Protein AF-A0A9X3TE83-F1 (afdb_monomer)

Solvent-accessible surface area (backbone atoms only — not comparable to full-atom values): 4650 Å² total; per-residue (Å²): 131,57,78,65,56,56,50,46,38,50,53,50,50,52,46,28,71,72,69,28,39,43,42,46,66,57,44,32,69,37,80,93,25,87,39,70,67,53,16,50,52,40,51,51,51,49,54,75,75,42,73,54,46,80,44,80,43,69,47,92,53,100,79,50,48,78,39,51,28,42,30,32,50,72,47,51,56,56,65,73,77,107

Sequence (82 aa):
MTATDSLAAKIAAAILLKEGKIAVSDIRALPFVETDEKAMAVARELASQFEVDIEQIKDSSPFAQWTDVLTLKAARRQAINR

Foldseek 3Di:
DDPLLVVLLVVQLVCCVVVQKDWLVVSCVDPPNVDSVSSVVSVVVSVVVAQWDWDFDFDPDPVTDTIIMTGHPVVVVVVVVD

Structure (mmCIF, N/CA/C/O backbone):
data_AF-A0A9X3TE83-F1
#
_entry.id   AF-A0A9X3TE83-F1
#
loop_
_atom_site.group_PDB
_atom_site.id
_atom_site.type_symbol
_atom_site.label_atom_id
_atom_site.label_alt_id
_atom_site.label_comp_id
_atom_site.label_asym_id
_atom_site.label_entity_id
_atom_site.label_seq_id
_atom_site.pdbx_PDB_ins_code
_atom_site.Cartn_x
_atom_site.Cartn_y
_atom_site.Cartn_z
_atom_site.occupancy
_atom_site.B_iso_or_equiv
_atom_site.auth_seq_id
_atom_site.auth_comp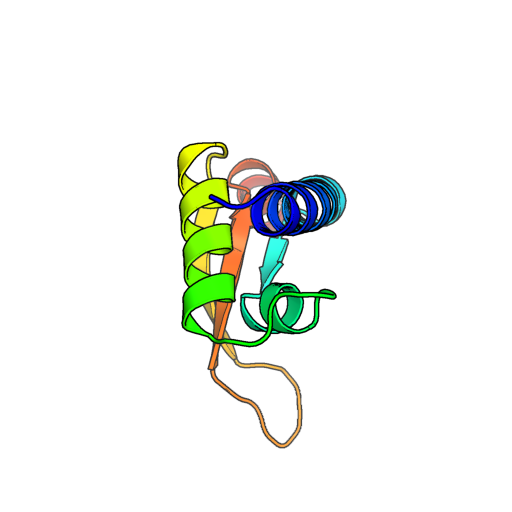_id
_atom_site.auth_asym_id
_atom_site.auth_atom_id
_atom_site.pdbx_PDB_model_num
ATOM 1 N N . MET A 1 1 ? 3.309 10.438 -13.981 1.00 58.16 1 MET A N 1
ATOM 2 C CA . MET A 1 1 ? 2.611 9.151 -13.802 1.00 58.16 1 MET A CA 1
ATOM 3 C C . MET A 1 1 ? 2.226 8.620 -15.161 1.00 58.16 1 MET A C 1
ATOM 5 O O . MET A 1 1 ? 1.610 9.341 -15.939 1.00 58.16 1 MET A O 1
ATOM 9 N N . THR A 1 2 ? 2.638 7.398 -15.462 1.00 64.44 2 THR A N 1
ATOM 10 C CA . THR A 1 2 ? 2.160 6.646 -16.623 1.00 64.44 2 THR A CA 1
ATOM 11 C C . THR A 1 2 ? 0.763 6.078 -16.338 1.00 64.44 2 THR A C 1
ATOM 13 O O . THR A 1 2 ? 0.324 6.034 -15.187 1.00 64.44 2 THR A O 1
ATOM 16 N N . ALA A 1 3 ? 0.039 5.634 -17.372 1.00 65.06 3 ALA A N 1
ATOM 17 C CA . ALA A 1 3 ? -1.274 4.998 -17.199 1.00 65.06 3 ALA A CA 1
ATOM 18 C C . ALA A 1 3 ? -1.207 3.758 -16.282 1.00 65.06 3 ALA A C 1
ATOM 20 O O . ALA A 1 3 ? -2.139 3.480 -15.529 1.00 65.06 3 ALA A O 1
ATOM 21 N N . THR A 1 4 ? -0.076 3.056 -16.312 1.00 64.06 4 THR A N 1
ATOM 22 C CA . THR A 1 4 ? 0.208 1.878 -15.496 1.00 64.06 4 THR A CA 1
ATOM 23 C C . THR A 1 4 ? 0.361 2.222 -14.013 1.00 64.06 4 THR A C 1
ATOM 25 O O . THR A 1 4 ? -0.216 1.537 -13.168 1.00 64.06 4 THR A O 1
ATOM 28 N N . ASP A 1 5 ? 1.036 3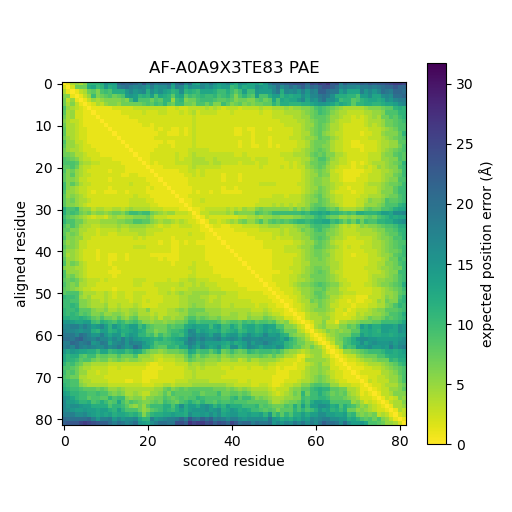.332 -13.697 1.00 70.31 5 ASP A N 1
ATOM 29 C CA . ASP A 1 5 ? 1.176 3.817 -12.315 1.00 70.31 5 ASP A CA 1
ATOM 30 C C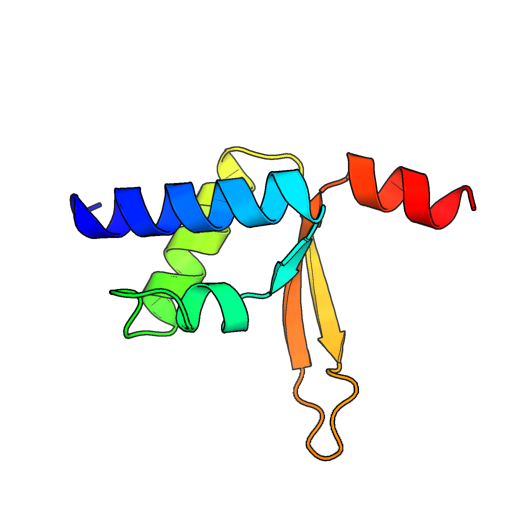 . ASP A 1 5 ? -0.199 4.156 -11.712 1.00 70.31 5 ASP A C 1
ATOM 32 O O . ASP A 1 5 ? -0.477 3.849 -10.555 1.00 70.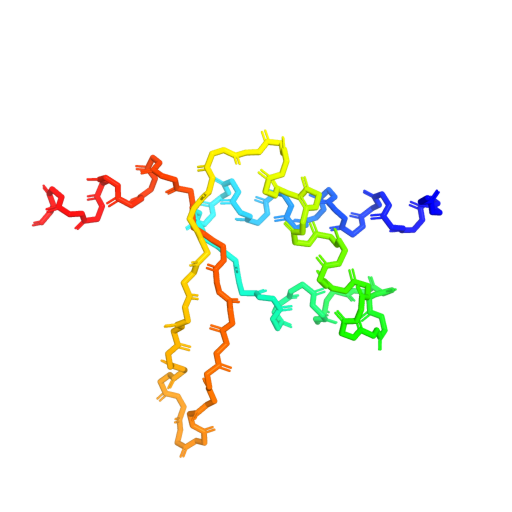31 5 ASP A O 1
ATOM 36 N N . SER A 1 6 ? -1.107 4.705 -12.531 1.00 81.19 6 SER A N 1
ATOM 37 C CA . SER A 1 6 ? -2.481 5.008 -12.111 1.00 81.19 6 SER A CA 1
ATOM 38 C C . SER A 1 6 ? -3.295 3.752 -11.774 1.00 81.19 6 SER A C 1
ATOM 40 O O . SER A 1 6 ? -4.131 3.786 -10.870 1.00 81.19 6 SER A O 1
ATOM 42 N N . LEU A 1 7 ? -3.073 2.635 -12.474 1.00 88.19 7 LEU A N 1
ATOM 43 C CA . LEU A 1 7 ? -3.763 1.380 -12.173 1.00 88.19 7 LEU A CA 1
ATOM 44 C C . LEU A 1 7 ? -3.243 0.753 -10.875 1.00 88.19 7 LEU A C 1
ATOM 46 O O . LEU A 1 7 ? -4.050 0.341 -10.042 1.00 88.19 7 LEU A O 1
ATOM 50 N N . ALA A 1 8 ? -1.922 0.731 -10.677 1.00 89.50 8 ALA A N 1
ATOM 51 C CA . ALA A 1 8 ? -1.314 0.241 -9.441 1.00 89.50 8 ALA A CA 1
ATOM 52 C C . ALA A 1 8 ? -1.814 1.027 -8.218 1.00 89.50 8 ALA A C 1
ATOM 54 O O . ALA A 1 8 ? -2.234 0.422 -7.231 1.00 89.50 8 ALA A O 1
ATOM 55 N N . ALA A 1 9 ? -1.878 2.361 -8.318 1.00 91.06 9 ALA A N 1
ATOM 56 C CA . ALA A 1 9 ? -2.416 3.215 -7.262 1.00 91.06 9 ALA A CA 1
ATOM 57 C C . ALA A 1 9 ? -3.886 2.907 -6.941 1.00 91.06 9 ALA A C 1
ATOM 59 O O . ALA A 1 9 ? -4.253 2.810 -5.772 1.00 91.06 9 ALA A O 1
ATOM 60 N N . LYS A 1 10 ? -4.727 2.668 -7.955 1.00 93.38 10 LYS A N 1
ATOM 61 C CA . LYS A 1 10 ? -6.137 2.292 -7.749 1.00 93.38 10 LYS A CA 1
ATOM 62 C C . LYS A 1 10 ? -6.293 0.939 -7.058 1.00 93.38 10 LYS A C 1
ATOM 64 O O . LYS A 1 10 ? -7.141 0.808 -6.178 1.00 93.38 10 LYS A O 1
ATOM 69 N N . ILE A 1 11 ? -5.490 -0.056 -7.437 1.00 94.19 11 ILE A 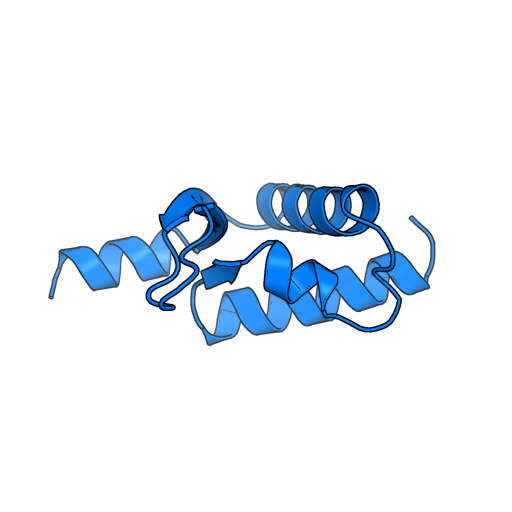N 1
ATOM 70 C CA . ILE A 1 11 ? -5.519 -1.381 -6.799 1.00 94.19 11 ILE A CA 1
ATOM 71 C C . ILE A 1 11 ? -5.067 -1.266 -5.341 1.00 94.19 11 ILE A C 1
ATOM 73 O O . ILE A 1 11 ? -5.758 -1.745 -4.443 1.00 94.19 11 ILE A O 1
ATOM 77 N N . ALA A 1 12 ? -3.953 -0.576 -5.095 1.00 94.62 12 ALA A N 1
ATOM 78 C CA . ALA A 1 12 ? -3.432 -0.367 -3.750 1.00 94.62 12 ALA A CA 1
ATOM 79 C C . ALA A 1 12 ? -4.415 0.430 -2.868 1.00 94.62 12 ALA A C 1
ATOM 81 O O . ALA A 1 12 ? -4.628 0.070 -1.712 1.00 94.62 12 ALA A O 1
ATOM 82 N N . ALA A 1 13 ? -5.091 1.443 -3.423 1.00 94.94 13 ALA A N 1
ATOM 83 C CA . ALA A 1 13 ? -6.150 2.185 -2.736 1.00 94.94 13 ALA A CA 1
ATOM 84 C C . ALA A 1 13 ? -7.339 1.287 -2.369 1.00 94.94 13 ALA A C 1
ATOM 86 O O . ALA A 1 13 ? -7.845 1.363 -1.251 1.00 94.94 13 ALA A O 1
ATOM 87 N N . ALA A 1 14 ? -7.773 0.413 -3.282 1.00 95.38 14 ALA A N 1
ATOM 88 C CA . ALA A 1 14 ? -8.868 -0.517 -3.018 1.00 95.38 14 ALA A CA 1
ATOM 89 C C . ALA A 1 14 ? -8.529 -1.495 -1.881 1.00 95.38 14 ALA A C 1
ATOM 91 O O . ALA A 1 14 ? -9.368 -1.738 -1.014 1.00 95.38 14 ALA A O 1
ATOM 92 N N . ILE A 1 15 ? -7.296 -2.013 -1.849 1.00 95.31 15 ILE A N 1
ATOM 93 C CA . ILE A 1 15 ? -6.811 -2.877 -0.762 1.00 95.31 15 ILE A CA 1
ATOM 94 C C . ILE A 1 15 ? -6.763 -2.094 0.556 1.00 95.31 15 ILE A C 1
ATOM 96 O O . ILE A 1 15 ? -7.331 -2.547 1.546 1.00 95.31 15 ILE A O 1
ATOM 100 N N . LEU A 1 16 ? -6.166 -0.896 0.559 1.00 95.12 16 LEU A N 1
ATOM 101 C CA . LEU A 1 16 ? -6.071 -0.036 1.743 1.00 95.12 16 LEU A CA 1
ATOM 102 C C . LEU A 1 16 ? -7.450 0.292 2.336 1.00 95.12 16 LEU A C 1
ATOM 104 O O . LEU A 1 16 ? -7.628 0.216 3.548 1.00 95.12 16 LEU A O 1
ATOM 108 N N . LEU A 1 17 ? -8.433 0.629 1.498 1.00 93.94 17 LEU A N 1
ATOM 109 C CA . LEU A 1 17 ? -9.797 0.943 1.937 1.00 93.94 17 LEU A CA 1
ATOM 110 C C . LEU A 1 17 ? -10.552 -0.283 2.465 1.00 93.94 17 LEU A C 1
ATOM 112 O O . LEU A 1 17 ? -11.360 -0.145 3.382 1.00 93.94 17 LEU A O 1
ATOM 116 N N . LYS A 1 18 ? -10.300 -1.470 1.902 1.00 94.25 18 LYS A N 1
ATOM 117 C CA . LYS A 1 18 ? -10.960 -2.718 2.307 1.00 94.25 18 LYS A CA 1
ATOM 118 C C . LYS A 1 18 ? -10.373 -3.303 3.591 1.00 94.25 18 LYS A C 1
ATOM 120 O O . LYS A 1 18 ? -11.123 -3.688 4.481 1.00 94.25 18 LYS A O 1
ATOM 125 N N . GLU A 1 19 ? -9.048 -3.379 3.675 1.00 92.81 19 GLU A N 1
ATOM 126 C CA . GLU A 1 19 ? -8.324 -4.036 4.772 1.00 92.81 19 GLU A CA 1
ATOM 127 C C . GLU A 1 19 ? -7.915 -3.051 5.883 1.00 92.81 19 GLU A C 1
ATOM 129 O O . GLU A 1 19 ? -7.486 -3.452 6.964 1.00 92.81 19 GLU A O 1
ATOM 134 N N . GLY A 1 20 ? -8.015 -1.743 5.630 1.00 93.38 20 GLY A N 1
ATOM 135 C CA . GLY A 1 20 ? -7.600 -0.689 6.557 1.00 93.38 20 GLY A CA 1
ATOM 136 C C . GLY A 1 20 ? -6.092 -0.444 6.597 1.00 93.38 20 GLY A C 1
ATOM 137 O O . GLY A 1 20 ? -5.659 0.544 7.192 1.00 93.38 20 GLY A O 1
ATOM 138 N N . LYS A 1 21 ? -5.294 -1.315 5.971 1.00 94.06 21 LYS A N 1
ATOM 139 C CA . LYS A 1 21 ? -3.835 -1.223 5.893 1.00 94.06 21 LYS A CA 1
ATOM 140 C C . LYS A 1 21 ? -3.283 -1.915 4.646 1.00 94.06 21 LYS A C 1
ATOM 142 O O . LYS A 1 21 ? -3.927 -2.809 4.106 1.00 94.06 21 LYS A O 1
ATOM 147 N N . ILE A 1 22 ? -2.082 -1.533 4.223 1.00 94.25 22 ILE A N 1
ATOM 148 C CA . ILE A 1 22 ? -1.337 -2.182 3.136 1.00 94.25 22 ILE A CA 1
ATOM 149 C C . ILE A 1 22 ? 0.172 -2.022 3.355 1.00 94.25 22 ILE A C 1
ATOM 151 O O . ILE A 1 22 ? 0.627 -0.931 3.703 1.00 94.25 22 ILE A O 1
ATOM 155 N N . ALA A 1 23 ? 0.955 -3.088 3.165 1.00 93.31 23 ALA A N 1
ATOM 156 C CA . ALA A 1 23 ? 2.412 -2.995 3.225 1.00 93.31 23 ALA A CA 1
ATOM 157 C C . ALA A 1 23 ? 2.995 -2.508 1.891 1.00 93.31 23 ALA A C 1
ATOM 159 O O . ALA A 1 23 ? 2.491 -2.838 0.817 1.00 93.31 23 ALA A O 1
ATOM 160 N N . VAL A 1 24 ? 4.108 -1.775 1.929 1.00 92.06 24 VAL A N 1
ATOM 161 C CA . VAL A 1 24 ? 4.826 -1.351 0.714 1.00 92.06 24 VAL A CA 1
ATOM 162 C C . VAL A 1 24 ? 5.333 -2.562 -0.077 1.00 92.06 24 VAL A C 1
ATOM 164 O O . VAL A 1 24 ? 5.328 -2.542 -1.307 1.00 92.06 24 VAL A O 1
ATOM 167 N N . SER A 1 25 ? 5.682 -3.657 0.605 1.00 90.38 25 SER A N 1
ATOM 168 C CA . SER A 1 25 ? 6.001 -4.941 -0.030 1.00 90.38 25 SER A CA 1
ATOM 169 C C . SER A 1 25 ? 4.830 -5.521 -0.827 1.00 90.38 25 SER A C 1
ATOM 171 O O . SER A 1 25 ? 5.049 -6.085 -1.897 1.00 90.38 25 SER A O 1
ATOM 173 N N . ASP A 1 26 ? 3.593 -5.341 -0.358 1.00 91.62 26 ASP A N 1
ATOM 174 C CA . ASP A 1 26 ? 2.398 -5.798 -1.078 1.00 91.62 26 ASP A CA 1
ATOM 175 C C . ASP A 1 26 ? 2.141 -4.923 -2.306 1.00 91.62 26 ASP A C 1
ATOM 177 O O . ASP A 1 26 ? 1.774 -5.429 -3.363 1.00 91.62 26 ASP A O 1
ATOM 181 N N . ILE A 1 27 ? 2.401 -3.613 -2.199 1.00 92.75 27 ILE A N 1
ATOM 182 C CA . ILE A 1 27 ? 2.358 -2.692 -3.344 1.00 92.75 27 ILE A CA 1
ATOM 183 C C . ILE A 1 27 ? 3.388 -3.119 -4.397 1.00 92.75 27 ILE A C 1
ATOM 185 O O . ILE A 1 27 ? 3.071 -3.145 -5.582 1.00 92.75 27 ILE A O 1
ATOM 189 N N . ARG A 1 28 ? 4.601 -3.500 -3.980 1.00 91.44 28 ARG A N 1
ATOM 190 C CA . ARG A 1 28 ? 5.643 -4.028 -4.876 1.00 91.44 28 ARG A CA 1
ATOM 191 C C . ARG A 1 28 ? 5.246 -5.353 -5.531 1.00 91.44 28 ARG A C 1
ATOM 193 O O . ARG A 1 28 ? 5.648 -5.624 -6.655 1.00 91.44 28 ARG A O 1
ATOM 200 N N . ALA A 1 29 ? 4.462 -6.182 -4.850 1.00 91.44 29 ALA A N 1
ATOM 201 C CA . ALA A 1 29 ? 3.966 -7.433 -5.414 1.00 91.44 29 ALA A CA 1
ATOM 202 C C . ALA A 1 29 ? 2.865 -7.224 -6.473 1.00 91.44 29 ALA A C 1
ATOM 204 O O . ALA A 1 29 ? 2.490 -8.179 -7.159 1.00 91.44 29 ALA A O 1
ATOM 205 N N . LEU A 1 30 ? 2.339 -6.000 -6.629 1.00 91.00 30 LEU A N 1
ATOM 206 C CA . LEU A 1 30 ? 1.357 -5.703 -7.664 1.00 91.00 30 LEU A CA 1
ATOM 207 C C . LEU A 1 30 ? 1.977 -5.809 -9.064 1.00 91.00 30 LEU A C 1
ATOM 209 O O . LEU A 1 30 ? 3.132 -5.422 -9.275 1.00 91.00 30 LEU A O 1
ATOM 213 N N . PRO A 1 31 ? 1.190 -6.253 -10.062 1.00 85.69 31 PRO A N 1
ATOM 214 C CA . PRO A 1 31 ? 1.608 -6.184 -11.452 1.00 85.69 31 PRO A CA 1
ATOM 215 C C . PRO A 1 31 ? 2.105 -4.776 -11.801 1.00 85.69 31 PRO A C 1
ATOM 217 O O . PRO A 1 31 ? 1.511 -3.778 -11.390 1.00 85.69 31 PRO A O 1
ATOM 220 N N . PHE A 1 32 ? 3.181 -4.708 -12.589 1.00 81.56 32 PHE A N 1
ATOM 221 C CA . PHE A 1 32 ? 3.782 -3.475 -13.115 1.00 81.56 32 PHE A CA 1
ATOM 222 C C . PHE A 1 32 ? 4.537 -2.577 -12.109 1.00 81.56 32 PHE A C 1
ATOM 224 O O . PHE A 1 32 ? 5.174 -1.596 -12.520 1.00 81.56 32 PHE A O 1
ATOM 231 N N . VAL A 1 33 ? 4.542 -2.926 -10.818 1.00 87.50 33 VAL A N 1
ATOM 232 C CA . VAL A 1 33 ? 5.359 -2.270 -9.784 1.00 87.50 33 VAL A CA 1
ATOM 233 C C . VAL A 1 33 ? 6.690 -3.012 -9.646 1.00 87.50 33 VAL A C 1
ATOM 235 O O . VAL A 1 33 ? 6.928 -3.793 -8.738 1.00 87.50 33 VAL A O 1
ATOM 238 N N . GLU A 1 34 ? 7.579 -2.788 -10.607 1.00 84.00 34 GLU A N 1
ATOM 239 C CA . GLU A 1 34 ? 8.812 -3.581 -10.749 1.00 84.00 34 GLU A CA 1
ATOM 240 C C . GLU A 1 34 ? 9.939 -3.156 -9.796 1.00 84.00 34 GLU A C 1
ATOM 242 O O . GLU A 1 34 ? 10.914 -3.886 -9.620 1.00 84.00 34 GLU A O 1
ATOM 247 N N . THR A 1 35 ? 9.834 -1.966 -9.200 1.00 88.50 35 THR A N 1
ATOM 248 C CA . THR A 1 35 ? 10.899 -1.365 -8.391 1.00 88.50 35 THR A CA 1
ATOM 249 C C . THR A 1 35 ? 10.372 -0.835 -7.065 1.00 88.50 35 THR A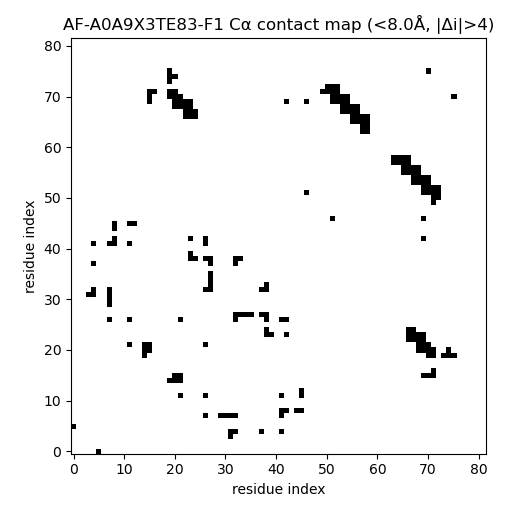 C 1
ATOM 251 O O . THR A 1 35 ? 9.219 -0.409 -6.956 1.00 88.50 35 THR A O 1
ATOM 254 N N . ASP A 1 36 ? 11.253 -0.801 -6.063 1.00 88.88 36 ASP A N 1
ATOM 255 C CA . ASP A 1 36 ? 10.957 -0.209 -4.753 1.00 88.88 36 ASP A CA 1
ATOM 256 C C . ASP A 1 36 ? 10.604 1.280 -4.872 1.00 88.88 36 ASP A C 1
ATOM 258 O O . ASP A 1 36 ? 9.715 1.773 -4.183 1.00 88.88 36 ASP A O 1
ATOM 262 N N . GLU A 1 37 ? 11.234 1.991 -5.809 1.00 90.44 37 GLU A N 1
ATOM 263 C CA . GLU A 1 37 ? 10.926 3.394 -6.099 1.00 90.44 37 GLU A CA 1
ATOM 264 C C . GLU A 1 37 ? 9.486 3.581 -6.591 1.00 90.44 37 GLU A C 1
ATOM 266 O O . GLU A 1 37 ? 8.797 4.493 -6.129 1.00 90.44 37 GLU A O 1
ATOM 271 N N . LYS A 1 38 ? 9.000 2.703 -7.483 1.00 90.50 38 LYS A N 1
ATOM 272 C CA . LYS A 1 38 ? 7.606 2.731 -7.953 1.00 90.50 38 LYS A CA 1
ATOM 273 C C . LYS A 1 38 ? 6.637 2.414 -6.816 1.00 90.50 38 LYS A C 1
ATOM 275 O O . LYS A 1 38 ? 5.640 3.115 -6.658 1.00 90.50 38 LYS A O 1
ATOM 280 N N . ALA A 1 39 ? 6.941 1.403 -6.000 1.00 91.81 39 ALA A N 1
ATOM 281 C CA . ALA A 1 39 ? 6.110 1.047 -4.852 1.00 91.81 39 ALA A CA 1
ATOM 282 C C . ALA A 1 39 ? 6.008 2.214 -3.857 1.00 91.81 39 ALA A C 1
ATOM 284 O O . ALA A 1 39 ? 4.919 2.564 -3.402 1.00 91.81 39 ALA A O 1
ATOM 285 N N . MET A 1 40 ? 7.133 2.881 -3.592 1.00 91.12 40 MET A N 1
ATOM 286 C CA . MET A 1 40 ? 7.189 4.051 -2.723 1.00 91.12 40 MET A CA 1
ATOM 287 C C . MET A 1 40 ? 6.464 5.264 -3.324 1.00 91.12 40 MET A C 1
ATOM 289 O O . MET A 1 40 ? 5.829 6.024 -2.596 1.00 91.12 40 MET A O 1
ATOM 293 N N . ALA A 1 41 ? 6.517 5.457 -4.645 1.00 92.06 41 ALA A N 1
ATOM 294 C CA . ALA A 1 41 ? 5.756 6.508 -5.318 1.00 92.06 41 ALA A CA 1
ATOM 295 C C . ALA A 1 41 ? 4.242 6.297 -5.156 1.00 92.06 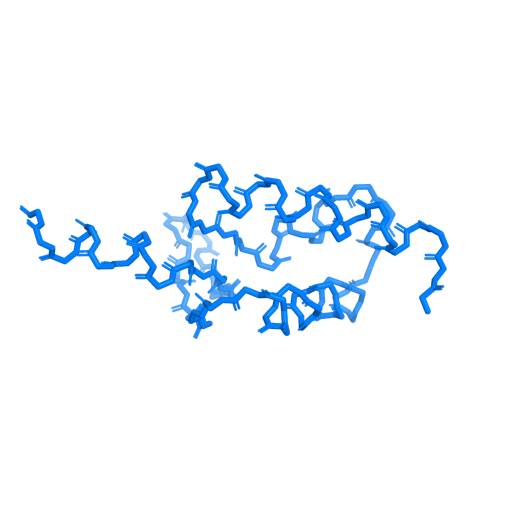41 ALA A C 1
ATOM 297 O O . ALA A 1 41 ? 3.537 7.234 -4.783 1.00 92.06 41 ALA A O 1
ATOM 298 N N . VAL A 1 42 ? 3.764 5.062 -5.341 1.00 92.44 42 VAL A N 1
ATOM 299 C CA . VAL A 1 42 ? 2.359 4.698 -5.104 1.00 92.44 42 VAL A CA 1
ATOM 300 C C . VAL A 1 42 ? 1.981 4.896 -3.634 1.00 92.44 42 VAL A C 1
ATOM 302 O O . VAL A 1 42 ? 0.950 5.494 -3.341 1.00 92.44 42 VAL A O 1
ATOM 305 N N . ALA A 1 43 ? 2.826 4.468 -2.695 1.00 92.44 43 ALA A N 1
ATOM 306 C CA . ALA A 1 43 ? 2.600 4.688 -1.268 1.00 92.44 43 ALA A CA 1
ATOM 307 C C . ALA A 1 43 ? 2.460 6.183 -0.921 1.00 92.44 43 ALA A C 1
ATOM 309 O O . ALA A 1 43 ? 1.534 6.578 -0.212 1.00 92.44 43 ALA A O 1
ATOM 310 N N . ARG A 1 44 ? 3.341 7.036 -1.456 1.00 91.75 44 ARG A N 1
ATOM 311 C CA . ARG A 1 44 ? 3.264 8.496 -1.272 1.00 91.75 44 ARG A CA 1
ATOM 312 C C . ARG A 1 44 ? 1.998 9.088 -1.880 1.00 91.75 44 ARG A C 1
ATOM 314 O O . ARG A 1 44 ? 1.399 9.975 -1.279 1.00 91.75 44 ARG A O 1
ATOM 321 N N . GLU A 1 45 ? 1.581 8.596 -3.042 1.00 92.19 45 GLU A N 1
ATOM 322 C CA . GLU A 1 45 ? 0.327 9.012 -3.665 1.00 92.19 45 GLU A CA 1
ATOM 323 C C . GLU A 1 45 ? -0.871 8.667 -2.769 1.00 92.19 45 GLU A C 1
ATOM 325 O O . GLU A 1 45 ? -1.683 9.546 -2.481 1.00 92.19 45 GLU A O 1
ATOM 330 N N . LEU A 1 46 ? -0.943 7.442 -2.241 1.00 92.94 46 LEU A N 1
ATOM 331 C CA . LEU A 1 46 ? -1.987 7.052 -1.289 1.00 92.94 46 LEU A CA 1
ATOM 332 C C . LEU A 1 46 ? -1.970 7.936 -0.040 1.00 92.94 46 LEU A C 1
ATOM 334 O O . LEU A 1 46 ? -3.020 8.411 0.385 1.00 92.94 46 LEU A O 1
ATOM 338 N N . ALA A 1 47 ? -0.790 8.217 0.513 1.00 92.06 47 ALA A N 1
ATOM 339 C CA . ALA A 1 47 ? -0.657 9.089 1.676 1.00 92.06 47 ALA A CA 1
ATOM 340 C C . ALA A 1 47 ? -1.084 10.544 1.410 1.00 92.06 47 ALA A C 1
ATOM 342 O O . ALA A 1 47 ? -1.467 11.249 2.338 1.00 92.06 47 ALA A O 1
ATOM 343 N N . SER A 1 48 ? -1.047 10.994 0.151 1.00 92.75 48 SER A N 1
ATOM 344 C CA . SER A 1 48 ? -1.567 12.310 -0.240 1.00 92.75 48 SER A CA 1
ATOM 345 C C . SER A 1 48 ? -3.093 12.347 -0.385 1.00 92.75 48 SER A C 1
ATOM 347 O O . SER A 1 48 ? -3.689 13.416 -0.272 1.00 92.75 48 SER A O 1
ATOM 349 N N . GLN A 1 49 ? -3.728 11.196 -0.632 1.00 92.50 49 GLN A N 1
ATOM 350 C CA . GLN A 1 49 ? -5.172 11.081 -0.871 1.00 92.50 49 GLN A CA 1
ATOM 351 C C . GLN A 1 49 ? -5.956 10.647 0.373 1.00 92.50 49 GLN A C 1
ATOM 353 O O . GLN A 1 49 ? -7.134 10.977 0.505 1.00 92.50 49 GLN A O 1
ATOM 358 N N . PHE A 1 50 ? -5.320 9.909 1.282 1.00 93.00 50 PHE A N 1
ATOM 359 C CA . PHE A 1 50 ? -5.958 9.309 2.447 1.00 93.00 50 PHE A CA 1
ATOM 360 C C . PHE A 1 50 ? -5.260 9.728 3.741 1.00 93.00 50 PHE A C 1
ATOM 362 O O . PHE A 1 50 ? -4.039 9.851 3.798 1.00 93.00 50 PHE A O 1
ATOM 369 N N . GLU A 1 51 ? -6.032 9.870 4.821 1.00 93.38 51 GLU A N 1
ATOM 370 C CA . GLU A 1 51 ? -5.474 10.054 6.161 1.00 93.38 51 GLU A CA 1
ATOM 371 C C . GLU A 1 51 ? -4.885 8.736 6.685 1.00 93.38 51 GLU A C 1
ATOM 373 O O . GLU A 1 51 ? -5.558 7.945 7.357 1.00 93.38 51 GLU A O 1
ATOM 378 N N . VAL A 1 52 ? -3.613 8.508 6.370 1.00 93.00 52 VAL A N 1
ATOM 379 C CA . VAL A 1 52 ? -2.852 7.326 6.784 1.00 93.00 52 VAL A CA 1
ATOM 380 C C . VAL A 1 52 ? -1.738 7.682 7.762 1.00 93.00 52 VAL A C 1
ATOM 382 O O . VAL A 1 52 ? -1.201 8.789 7.740 1.00 93.00 52 VAL A O 1
ATOM 385 N N . ASP A 1 53 ? -1.376 6.712 8.590 1.00 92.31 53 ASP A N 1
ATOM 386 C CA . ASP A 1 53 ? -0.096 6.668 9.290 1.00 92.31 53 ASP A CA 1
ATOM 387 C C . ASP A 1 53 ? 0.820 5.665 8.571 1.00 92.31 53 ASP A C 1
ATOM 389 O O . ASP A 1 53 ? 0.345 4.641 8.071 1.00 92.31 53 ASP A O 1
ATOM 393 N N . ILE A 1 54 ? 2.122 5.955 8.522 1.00 88.62 54 ILE A N 1
ATOM 394 C CA . ILE A 1 54 ? 3.142 5.033 8.005 1.00 88.62 54 ILE A CA 1
ATOM 395 C C . ILE A 1 54 ? 3.912 4.483 9.199 1.00 88.62 54 ILE A C 1
ATOM 397 O O . ILE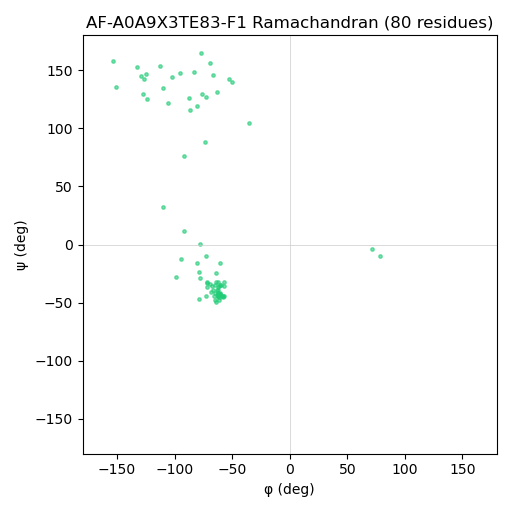 A 1 54 ? 4.492 5.248 9.970 1.00 88.62 54 ILE A O 1
ATOM 401 N N . GLU A 1 55 ? 3.911 3.164 9.352 1.00 89.38 55 GLU A N 1
ATOM 402 C CA . GLU A 1 55 ? 4.566 2.478 10.462 1.00 89.38 55 GLU A CA 1
ATOM 403 C C . GLU A 1 55 ? 5.472 1.369 9.955 1.00 89.38 55 GLU A C 1
ATOM 405 O O . GLU A 1 55 ? 5.138 0.677 8.997 1.00 89.38 55 GLU A O 1
ATOM 410 N N . GLN A 1 56 ? 6.591 1.156 10.639 1.00 88.44 56 GLN A N 1
ATOM 411 C CA . GLN A 1 56 ? 7.412 -0.022 10.407 1.00 88.44 56 GLN A CA 1
ATOM 412 C C . GLN A 1 56 ? 6.903 -1.177 11.252 1.00 88.44 56 GLN A C 1
ATOM 414 O O . GLN A 1 56 ? 6.944 -1.133 12.482 1.00 88.44 56 GLN A O 1
ATOM 419 N N . ILE A 1 57 ? 6.433 -2.222 10.577 1.00 85.31 57 ILE A N 1
ATOM 420 C CA . ILE A 1 57 ? 5.981 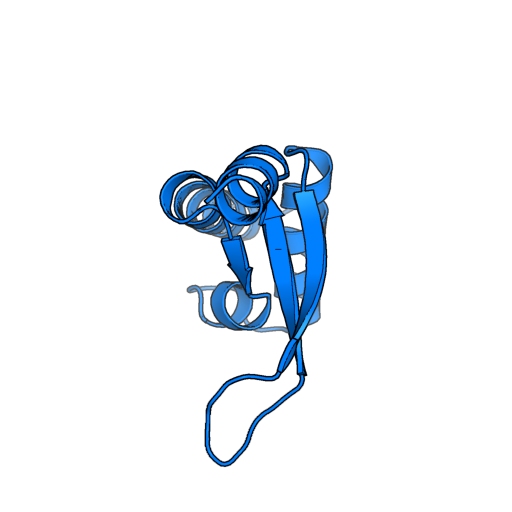-3.451 11.215 1.00 85.31 57 ILE A CA 1
ATOM 421 C C . ILE A 1 57 ? 6.986 -4.547 10.889 1.00 85.31 57 ILE A C 1
ATOM 423 O O . ILE A 1 57 ? 7.436 -4.698 9.752 1.00 85.31 57 ILE A O 1
ATOM 427 N N . LYS A 1 58 ? 7.352 -5.314 11.912 1.00 81.06 58 LYS A N 1
ATOM 428 C CA . LYS A 1 58 ? 8.140 -6.524 11.738 1.00 81.06 58 LYS A CA 1
ATOM 429 C C . LYS A 1 58 ? 7.204 -7.647 11.301 1.00 81.06 58 LYS A C 1
ATOM 431 O O . LYS A 1 58 ? 6.266 -7.984 12.022 1.00 81.06 58 LYS A O 1
ATOM 436 N N . ASP A 1 59 ? 7.456 -8.199 10.120 1.00 70.44 59 ASP A N 1
ATOM 437 C CA . ASP A 1 59 ? 6.777 -9.401 9.639 1.00 70.44 59 ASP A CA 1
ATOM 438 C C . ASP A 1 59 ? 6.880 -10.526 10.696 1.00 70.44 59 ASP A C 1
ATOM 440 O O . ASP A 1 59 ? 7.882 -10.658 11.396 1.00 70.44 59 ASP A O 1
ATOM 444 N N . SER A 1 60 ? 5.819 -11.319 10.846 1.00 71.69 60 SER A N 1
ATOM 445 C CA . SER A 1 60 ? 5.759 -12.467 11.762 1.00 71.69 60 SER A CA 1
ATOM 446 C C . SER A 1 60 ? 6.475 -13.717 11.224 1.00 71.69 60 SER A C 1
ATOM 448 O O . SER A 1 60 ? 6.465 -14.757 11.882 1.00 71.69 60 SER A O 1
ATOM 450 N N . SER A 1 61 ? 7.067 -13.654 10.028 1.00 69.88 61 SER A N 1
ATOM 451 C CA . SER A 1 61 ? 7.781 -14.768 9.408 1.00 69.88 61 SER A CA 1
ATOM 452 C C . SER A 1 61 ? 9.093 -15.111 10.135 1.00 69.88 61 SER A C 1
ATOM 454 O O . SER A 1 61 ? 9.704 -14.262 10.788 1.00 69.88 61 SER A O 1
ATOM 456 N N . PRO A 1 62 ? 9.594 -16.356 10.013 1.00 65.88 62 PRO A N 1
ATOM 457 C CA . PRO A 1 62 ? 10.893 -16.748 10.573 1.00 65.88 62 PRO A CA 1
ATOM 458 C C . PRO A 1 62 ? 12.079 -15.941 10.012 1.00 65.88 62 PRO A C 1
ATOM 460 O O . PRO A 1 62 ? 13.144 -15.927 10.625 1.00 65.88 62 PRO A O 1
ATOM 463 N N . PHE A 1 63 ? 11.889 -15.228 8.895 1.00 70.75 63 PHE A N 1
ATOM 464 C CA . PHE A 1 63 ? 12.854 -14.291 8.310 1.00 70.75 63 PHE A CA 1
ATOM 465 C C . PHE A 1 63 ? 12.387 -12.840 8.437 1.00 70.75 63 PHE A C 1
ATOM 467 O O . PHE A 1 63 ? 12.669 -12.028 7.564 1.00 70.75 63 PHE A O 1
ATOM 474 N N . ALA A 1 64 ? 11.668 -12.539 9.519 1.00 68.69 64 ALA A N 1
ATOM 475 C CA . ALA A 1 64 ? 11.032 -11.268 9.817 1.00 68.69 64 ALA A CA 1
ATOM 476 C C . ALA A 1 64 ? 11.827 -10.044 9.341 1.00 68.69 64 ALA A C 1
ATOM 478 O O . ALA A 1 64 ? 12.809 -9.632 9.970 1.00 68.69 64 ALA A O 1
ATOM 479 N N . GLN A 1 65 ? 11.358 -9.443 8.250 1.00 76.44 65 GLN A N 1
ATOM 480 C CA . GLN A 1 65 ? 11.864 -8.175 7.745 1.00 76.44 65 GLN A CA 1
ATOM 481 C C . GLN A 1 65 ? 10.996 -7.032 8.268 1.00 76.44 65 GLN A C 1
ATOM 483 O O . GLN A 1 65 ? 9.794 -7.186 8.498 1.00 76.44 65 GLN A O 1
ATOM 488 N N . TRP A 1 66 ? 11.624 -5.879 8.486 1.00 82.69 66 TRP A N 1
ATOM 489 C CA . TRP A 1 66 ? 10.891 -4.640 8.707 1.00 82.69 66 TRP A CA 1
ATOM 490 C C . TRP A 1 66 ? 10.289 -4.199 7.378 1.00 82.69 66 TRP A C 1
ATOM 492 O O . TRP A 1 66 ? 11.008 -4.094 6.386 1.00 82.69 66 TRP A O 1
ATOM 502 N N . THR A 1 67 ? 8.983 -3.958 7.362 1.00 85.56 67 THR A N 1
ATOM 503 C CA . THR A 1 67 ? 8.275 -3.431 6.194 1.00 85.56 67 THR A CA 1
ATOM 504 C C . THR A 1 67 ? 7.490 -2.191 6.590 1.00 85.56 67 THR A C 1
ATOM 506 O O . THR A 1 67 ? 6.940 -2.115 7.693 1.00 85.56 67 THR A O 1
ATOM 509 N N . ASP A 1 68 ? 7.457 -1.212 5.693 1.00 90.75 68 ASP A N 1
ATOM 510 C CA . ASP A 1 68 ? 6.636 -0.022 5.865 1.00 90.75 68 ASP A CA 1
ATOM 511 C C . ASP A 1 68 ? 5.178 -0.382 5.555 1.00 90.75 68 ASP A C 1
ATOM 513 O O . ASP A 1 68 ? 4.869 -0.969 4.515 1.00 90.75 68 ASP A O 1
ATOM 517 N N . VAL A 1 69 ? 4.270 -0.027 6.457 1.00 92.44 69 VAL A N 1
ATOM 518 C CA . VAL A 1 69 ? 2.838 -0.301 6.349 1.00 92.44 69 VAL A CA 1
ATOM 519 C C . VAL A 1 69 ? 2.066 1.000 6.447 1.00 92.44 69 VAL A C 1
ATOM 521 O O . VAL A 1 69 ? 2.196 1.751 7.413 1.00 92.44 69 VAL A O 1
ATOM 524 N N . LEU A 1 70 ? 1.231 1.249 5.443 1.00 94.25 70 LEU A N 1
ATOM 525 C CA . LEU A 1 70 ? 0.285 2.353 5.428 1.00 94.25 70 LEU A CA 1
ATOM 526 C C . LEU A 1 70 ? -0.990 1.876 6.107 1.00 94.25 70 LEU A C 1
ATOM 528 O O . LEU A 1 70 ? -1.561 0.873 5.687 1.00 94.25 70 LEU A O 1
ATOM 532 N N . THR A 1 71 ? -1.456 2.598 7.121 1.00 93.75 71 THR A N 1
ATOM 533 C CA . THR A 1 71 ? -2.672 2.257 7.871 1.00 93.75 71 THR A CA 1
ATOM 534 C C . THR A 1 71 ? -3.614 3.449 7.912 1.00 93.75 71 THR A C 1
ATOM 536 O O . THR A 1 71 ? -3.211 4.543 8.299 1.00 93.75 71 THR A O 1
ATOM 539 N N . LEU A 1 72 ? -4.886 3.256 7.558 1.00 94.06 72 LEU A N 1
ATOM 540 C CA . LEU A 1 72 ? -5.908 4.296 7.682 1.00 94.06 72 LEU A CA 1
ATOM 541 C C . LEU A 1 72 ? -6.107 4.674 9.152 1.00 94.06 72 LEU A C 1
ATOM 543 O O . LEU A 1 72 ? -6.370 3.811 9.996 1.00 94.06 72 LEU A O 1
ATOM 547 N N . LYS A 1 73 ? -6.103 5.975 9.462 1.00 90.38 73 LYS A N 1
ATOM 548 C CA . LYS A 1 73 ? -6.349 6.464 10.832 1.00 90.38 73 LYS A CA 1
ATOM 549 C C . LYS A 1 73 ? -7.691 5.994 11.392 1.00 90.38 73 LYS A C 1
ATOM 551 O O . LYS A 1 73 ? -7.795 5.688 12.579 1.00 90.38 73 LYS A O 1
ATOM 556 N N . ALA A 1 74 ? -8.714 5.892 10.543 1.00 84.69 74 ALA A N 1
ATOM 557 C CA . ALA A 1 74 ? -10.020 5.362 10.929 1.00 84.69 74 ALA A CA 1
ATOM 558 C C . ALA A 1 74 ? -9.942 3.893 11.386 1.00 84.69 74 ALA A C 1
ATOM 560 O O . ALA A 1 74 ? -10.498 3.552 12.430 1.00 84.69 74 ALA A O 1
ATOM 561 N N . ALA A 1 75 ? -9.204 3.048 10.660 1.00 79.38 75 ALA A N 1
ATOM 562 C CA . ALA A 1 75 ? -8.993 1.646 11.022 1.00 79.38 75 ALA A CA 1
ATOM 563 C C . ALA A 1 75 ? -8.162 1.517 12.310 1.00 79.38 75 ALA A C 1
ATOM 565 O O . ALA A 1 75 ? -8.490 0.726 13.194 1.00 79.38 75 ALA A O 1
ATOM 566 N N . ARG A 1 76 ? -7.142 2.368 12.477 1.00 77.06 76 ARG A N 1
ATOM 567 C CA . ARG A 1 76 ? -6.318 2.411 13.693 1.00 77.06 76 ARG A CA 1
ATOM 568 C C . ARG A 1 76 ? -7.128 2.748 14.946 1.00 77.06 76 ARG A C 1
ATOM 570 O O . ARG A 1 76 ? -6.987 2.082 15.967 1.00 77.06 76 ARG A O 1
ATOM 577 N N . ARG A 1 77 ? -8.015 3.747 14.873 1.00 72.88 77 ARG A N 1
ATOM 578 C CA . ARG A 1 77 ? -8.901 4.113 15.995 1.00 72.88 77 ARG A CA 1
ATOM 579 C C . ARG A 1 77 ? -9.811 2.957 16.416 1.00 72.88 77 ARG A C 1
ATOM 581 O O . ARG A 1 77 ? -10.084 2.805 17.601 1.00 72.88 77 ARG A O 1
ATOM 588 N N . GLN A 1 78 ? -10.260 2.133 15.470 1.00 68.69 78 GLN A N 1
ATOM 589 C CA . GLN A 1 78 ? -11.073 0.953 15.774 1.00 68.69 78 GLN A CA 1
ATOM 590 C C . GLN A 1 78 ? -10.266 -0.164 16.444 1.00 68.69 78 GLN A C 1
ATOM 592 O O . GLN A 1 78 ? -10.813 -0.875 17.279 1.00 68.69 78 GLN A O 1
ATOM 597 N N . ALA A 1 79 ? -8.982 -0.308 16.107 1.00 65.50 79 ALA A N 1
ATOM 598 C CA . ALA A 1 79 ? -8.102 -1.297 16.726 1.00 65.50 79 ALA A CA 1
ATOM 599 C C . ALA A 1 79 ? -7.723 -0.946 18.177 1.00 65.50 79 ALA A C 1
ATOM 601 O O . ALA A 1 79 ? -7.548 -1.851 18.980 1.00 65.50 79 ALA A O 1
ATOM 602 N N . ILE A 1 80 ? -7.615 0.345 18.518 1.00 62.41 80 ILE A N 1
ATOM 603 C CA . ILE A 1 80 ? -7.270 0.807 19.880 1.00 62.41 80 ILE A CA 1
ATOM 604 C C . ILE A 1 80 ? -8.469 0.731 20.840 1.00 62.41 80 ILE A C 1
ATOM 606 O O . ILE A 1 80 ? -8.289 0.559 22.040 1.00 62.41 80 ILE A O 1
ATOM 610 N N . ASN A 1 81 ? -9.693 0.862 20.324 1.00 58.59 81 ASN A N 1
ATOM 611 C CA . ASN A 1 81 ? -10.922 0.857 21.126 1.00 58.59 81 ASN A CA 1
ATOM 612 C C . ASN A 1 81 ? -11.556 -0.541 21.289 1.00 58.59 81 ASN A C 1
ATOM 614 O O . ASN A 1 81 ? -12.713 -0.633 21.702 1.00 58.59 81 ASN A O 1
ATOM 618 N N . ARG A 1 82 ? -10.843 -1.610 20.919 1.00 49.25 82 ARG A N 1
ATOM 619 C CA . ARG A 1 82 ? -11.245 -3.011 21.110 1.00 49.25 82 ARG A CA 1
ATOM 620 C C . ARG A 1 82 ? -10.399 -3.655 22.194 1.00 49.25 82 ARG A C 1
ATOM 622 O O . ARG A 1 82 ? -10.982 -4.468 22.940 1.00 49.25 82 ARG A O 1
#

Nearest PDB structures (foldseek):
  1w1w-assembly1_F  TM=6.135E-01  e=2.983E-02  Saccharomyces cerevisiae
  7ewm-assembly1_A  TM=5.913E-01  e=2.283E-02  Saccharomyces cerevisiae S288C
  2dpd-assembly1_B  TM=5.732E-01  e=6.656E-02  Bacillus subtilis
  7z1l-assembly1_O  TM=6.215E-01  e=1.299E-01  Saccharomyces cerevisiae W303
  5fja-assembly1_O  TM=5.302E-01  e=3.543E-01  Saccharomyces cerevisiae

Radius of gyration: 12.79 Å; Cα contacts (8 Å, |Δi|>4): 110; chains: 1; bounding box: 24×29×38 Å

Mean predicted aligned error: 5.79 Å

Secondary structure (DSSP, 8-state):
--HHHHHHHHHHHHHHHHHSEEEHHHHHTSTT--SHHHHHHHHHHHHHHS-EEEEEEE-SSTT--EEEEEEEHHHHHHHHT-

pLDDT: mean 85.16, std 11.06, range [49.25, 95.38]